Protein AF-0000000085037648 (afdb_homodimer)

pLDDT: mean 90.3, std 17.33, range [28.55, 98.5]

Radius of gyration: 14.66 Å; Cα contacts (8 Å, |Δi|>4): 135; chains: 2; bounding box: 49×35×35 Å

Sequence (130 aa):
MEFDSVREAMEFLISYNESPRKNIKVDGHEPSFEDLQEANREALYSACDLLGMSDLYLHLGEQTAMEFDSVREAMEFLISYNESPRKNIKVDGHEPSFEDLQEANREALYSACDLLGMSDLYLHLGEQTA

Organism: Levilactobacillus brevis (strain ATCC 367 / BCRC 12310 / CIP 105137 / JCM 1170 / LMG 11437 / NCIMB 947 / NCTC 947) (NCBI:txid387344)

Nearest PDB structures (foldseek):
  7qco-assembly1_L  TM=4.472E-01  e=3.123E+00  Chroococcidiopsis sp. TS-821
  7qco-assembly1_L  TM=4.360E-01  e=2.260E+00  Chroococcidiopsis sp. TS-821

Secondary structure (DSSP, 8-state):
---SSHHHHHHHHHHHHHS-GGG--BTTBPPPHHHHHHHHHHHHHHHHHHHT-THHHHGGGTS--/---SSHHHHHHHHHHHHHS-GGG--BTTBPPPHHHHHHHHHHHHHHHHHHHT-THHHHGGGTTT-

Foldseek 3Di:
DADPALVVLVVCLVCLVPDDQCPDDDVRDRDDPVRSVVSNVVSVCNNCVRVVNNVVPVPVPPPPD/DADPALVVLVVCLVCLVPDDQCPDDDVRDRDDPVRSVVSNVVSVCNNCVRVVNNVVPVVVPPPPD

Solvent-accessible surface area (backbone atoms only — not comparable to full-atom values): 7546 Å² total; per-residue (Å²): 113,85,57,97,41,52,64,58,24,49,47,51,52,48,51,62,40,67,47,56,61,89,78,41,69,51,95,84,33,66,60,51,61,67,51,50,25,49,56,50,40,37,37,48,52,37,30,23,52,71,69,72,45,47,67,75,70,56,55,69,61,66,68,76,112,111,83,55,96,42,50,64,56,23,50,47,51,51,50,50,63,40,67,46,55,60,88,77,40,68,52,96,85,34,66,60,50,61,66,51,51,24,50,56,49,40,37,36,48,51,38,28,24,51,72,69,72,45,47,68,73,67,58,56,67,62,65,66,75,112

Structure (mmCIF, N/CA/C/O backbone):
data_AF-0000000085037648-model_v1
#
loop_
_entity.id
_entity.type
_entity.pdbx_description
1 polymer 'Uncharacterized protein'
#
loop_
_atom_site.group_PDB
_atom_site.id
_atom_site.type_symbol
_atom_site.label_atom_id
_atom_site.label_alt_id
_atom_site.label_comp_id
_atom_site.label_asym_id
_atom_site.label_entity_id
_atom_site.label_seq_id
_atom_site.pdbx_PDB_ins_code
_atom_site.Cartn_x
_atom_site.Cartn_y
_atom_site.Cartn_z
_atom_site.occupancy
_atom_site.B_iso_or_equiv
_atom_site.auth_seq_id
_atom_site.auth_comp_id
_atom_site.auth_asym_id
_atom_site.auth_atom_id
_atom_site.pdbx_PDB_model_num
ATOM 1 N N . MET A 1 1 ? 10.648 -5.156 7.164 1 82.81 1 MET A N 1
ATOM 2 C CA . MET A 1 1 ? 9.641 -6.156 7.523 1 82.81 1 MET A CA 1
ATOM 3 C C . MET A 1 1 ? 9.648 -7.316 6.535 1 82.81 1 MET A C 1
ATOM 5 O O . MET A 1 1 ? 9.969 -7.133 5.359 1 82.81 1 MET A O 1
ATOM 9 N N . GLU A 1 2 ? 9.602 -8.523 7.109 1 90.25 2 GLU A N 1
ATOM 10 C CA . GLU A 1 2 ? 9.562 -9.727 6.277 1 90.25 2 GLU A CA 1
ATOM 11 C C . GLU A 1 2 ? 8.328 -10.57 6.594 1 90.25 2 GLU A C 1
ATOM 13 O O . GLU A 1 2 ? 7.965 -10.742 7.758 1 90.25 2 GLU A O 1
ATOM 18 N N . PHE A 1 3 ? 7.629 -10.938 5.43 1 96.75 3 PHE A N 1
ATOM 19 C CA . PHE A 1 3 ? 6.441 -11.773 5.578 1 96.75 3 PHE A CA 1
ATOM 20 C C . PHE A 1 3 ? 6.688 -13.172 5.031 1 96.75 3 PHE A C 1
ATOM 22 O O . PHE A 1 3 ? 7.449 -13.352 4.082 1 96.75 3 PHE A O 1
ATOM 29 N N . ASP A 1 4 ? 6.027 -14.109 5.641 1 96.5 4 ASP A N 1
ATOM 30 C CA . ASP A 1 4 ? 6.246 -15.5 5.266 1 96.5 4 ASP A CA 1
ATOM 31 C C . ASP A 1 4 ? 5.391 -15.883 4.062 1 96.5 4 ASP A C 1
ATOM 33 O O . ASP A 1 4 ? 5.637 -16.906 3.42 1 96.5 4 ASP A O 1
ATOM 37 N N . SER A 1 5 ? 4.32 -15.125 3.826 1 97.88 5 SER A N 1
ATOM 38 C CA . SER A 1 5 ? 3.432 -15.398 2.699 1 97.88 5 SER A CA 1
ATOM 39 C C . SER A 1 5 ? 2.863 -14.102 2.123 1 97.88 5 SER A C 1
ATOM 41 O O . SER A 1 5 ? 2.873 -13.062 2.785 1 97.88 5 SER A O 1
ATOM 43 N N . VAL A 1 6 ? 2.426 -14.25 0.847 1 98.12 6 VAL A N 1
ATOM 44 C CA . VAL A 1 6 ? 1.792 -13.109 0.195 1 98.12 6 VAL A CA 1
ATOM 45 C C . VAL A 1 6 ? 0.556 -12.68 0.985 1 98.12 6 VAL A C 1
ATOM 47 O O . VAL A 1 6 ? 0.318 -11.492 1.184 1 98.12 6 VAL A O 1
ATOM 50 N N . ARG A 1 7 ? -0.186 -13.68 1.483 1 98.06 7 ARG A N 1
ATOM 51 C CA . ARG A 1 7 ? -1.413 -13.391 2.219 1 98.06 7 ARG A CA 1
ATOM 52 C C . ARG A 1 7 ? -1.124 -12.555 3.463 1 98.06 7 ARG A C 1
ATOM 54 O O . ARG A 1 7 ? -1.847 -11.609 3.762 1 98.06 7 ARG A O 1
ATOM 61 N N . GLU A 1 8 ? -0.098 -12.938 4.184 1 98.12 8 GLU A N 1
ATOM 62 C CA . GLU A 1 8 ? 0.271 -12.188 5.383 1 98.12 8 GLU A CA 1
ATOM 63 C C . GLU A 1 8 ? 0.651 -10.75 5.047 1 98.12 8 GLU A C 1
ATOM 65 O O . GLU A 1 8 ? 0.268 -9.82 5.758 1 98.12 8 GLU A O 1
ATOM 70 N N . ALA A 1 9 ? 1.454 -10.539 4.008 1 98.31 9 ALA A N 1
ATOM 71 C CA . ALA A 1 9 ? 1.844 -9.195 3.578 1 98.31 9 ALA A CA 1
ATOM 72 C C . ALA A 1 9 ? 0.621 -8.367 3.197 1 98.31 9 ALA A C 1
ATOM 74 O O . ALA A 1 9 ? 0.493 -7.211 3.611 1 98.31 9 ALA A O 1
ATOM 75 N N . MET A 1 10 ? -0.302 -9.016 2.459 1 98.5 10 MET A N 1
ATOM 76 C CA . MET A 1 10 ? -1.511 -8.328 2.012 1 98.5 10 MET A CA 1
ATOM 77 C C . MET A 1 10 ? -2.412 -7.988 3.195 1 98.5 10 MET A C 1
ATOM 79 O O . MET A 1 10 ? -3.031 -6.922 3.223 1 98.5 10 MET A O 1
ATOM 83 N N . GLU A 1 11 ? -2.463 -8.93 4.156 1 97.69 11 GLU A N 1
ATOM 84 C CA . GLU A 1 11 ? -3.246 -8.664 5.359 1 97.69 11 GLU A CA 1
ATOM 85 C C . GLU A 1 11 ? -2.727 -7.441 6.105 1 97.69 11 GLU A C 1
ATOM 87 O O . GLU A 1 11 ? -3.51 -6.605 6.559 1 97.69 11 GLU A O 1
ATOM 92 N N . PHE A 1 12 ? -1.449 -7.363 6.285 1 97.75 12 PHE A N 1
ATOM 93 C CA . PHE A 1 12 ? -0.834 -6.203 6.918 1 97.75 12 PHE A CA 1
ATOM 94 C C . PHE A 1 12 ? -1.17 -4.93 6.152 1 9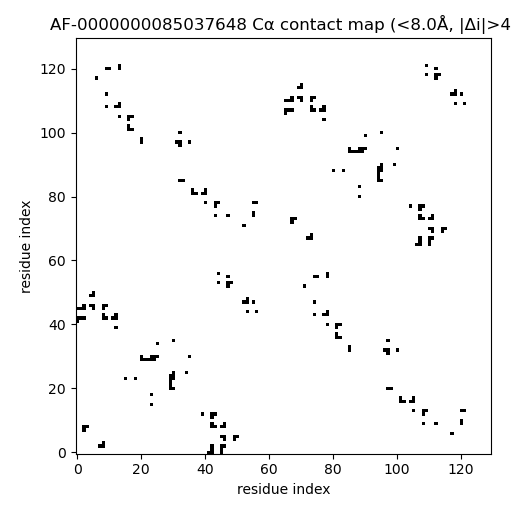7.75 12 PHE A C 1
ATOM 96 O O . PHE A 1 12 ? -1.6 -3.938 6.75 1 97.75 12 PHE A O 1
ATOM 103 N N . LEU A 1 13 ? -0.976 -4.98 4.824 1 98.44 13 LEU A N 1
ATOM 104 C CA . LEU A 1 13 ? -1.192 -3.812 3.975 1 98.44 13 LEU A CA 1
ATOM 105 C C . LEU A 1 13 ? -2.639 -3.336 4.062 1 98.44 13 LEU A C 1
ATOM 107 O O . LEU A 1 13 ? -2.896 -2.141 4.215 1 98.44 13 LEU A O 1
ATOM 111 N N . ILE A 1 14 ? -3.574 -4.25 3.996 1 98.19 14 ILE A N 1
ATOM 112 C CA . ILE A 1 14 ? -4.992 -3.914 4.062 1 98.19 14 ILE A CA 1
ATOM 113 C C . ILE A 1 14 ? -5.309 -3.289 5.422 1 98.19 14 ILE A C 1
ATOM 115 O O . ILE A 1 14 ? -5.891 -2.205 5.492 1 98.19 14 ILE A O 1
ATOM 119 N N . SER A 1 15 ? -4.902 -3.92 6.469 1 97.06 15 SER A N 1
ATOM 120 C CA . SER A 1 15 ? -5.18 -3.432 7.816 1 97.06 15 SER A CA 1
ATOM 121 C C . SER A 1 15 ? -4.582 -2.045 8.031 1 97.06 15 SER A C 1
ATOM 123 O O . SER A 1 15 ? -5.246 -1.158 8.578 1 97.06 15 SER A O 1
ATOM 125 N N . TYR A 1 16 ? -3.346 -1.894 7.582 1 97.38 16 TYR A N 1
ATOM 126 C CA . TYR A 1 16 ? -2.604 -0.657 7.797 1 97.38 16 TYR A CA 1
ATOM 127 C C . TYR A 1 16 ? -3.252 0.505 7.055 1 97.38 16 TYR A C 1
ATOM 129 O O . TYR A 1 16 ? -3.285 1.631 7.555 1 97.38 16 TYR A O 1
ATOM 137 N N . ASN A 1 17 ? -3.791 0.254 5.914 1 97.94 17 ASN A N 1
ATOM 138 C CA . ASN A 1 17 ? -4.352 1.314 5.082 1 97.94 17 ASN A CA 1
ATOM 139 C C . ASN A 1 17 ? -5.848 1.493 5.34 1 97.94 17 ASN A C 1
ATOM 141 O O . ASN A 1 17 ? -6.461 2.432 4.828 1 97.94 17 ASN A O 1
ATOM 145 N N . GLU A 1 18 ? -6.449 0.638 6.117 1 96.94 18 GLU A N 1
ATOM 146 C CA . GLU A 1 18 ? -7.844 0.795 6.512 1 96.94 18 GLU A CA 1
ATOM 147 C C . GLU A 1 18 ? -7.961 1.43 7.895 1 96.94 18 GLU A C 1
ATOM 149 O O . GLU A 1 18 ? -9.031 1.909 8.273 1 96.94 18 GLU A O 1
ATOM 154 N N . SER A 1 19 ? -6.867 1.361 8.602 1 97 19 SER A N 1
ATOM 155 C CA . SER A 1 19 ? -6.887 1.864 9.969 1 97 19 SER A CA 1
ATOM 156 C C . SER A 1 19 ? -6.883 3.389 10 1 97 19 SER A C 1
ATOM 158 O O . SER A 1 19 ? -6.098 4.027 9.297 1 97 19 SER A O 1
ATOM 160 N N . PRO A 1 20 ? -7.77 3.953 10.828 1 97.25 20 PRO A N 1
ATOM 161 C CA . PRO A 1 20 ? -7.645 5.402 11.016 1 97.25 20 PRO A CA 1
ATOM 162 C C . PRO A 1 20 ? -6.262 5.816 11.508 1 97.25 20 PRO A C 1
ATOM 164 O O . PRO A 1 20 ? -5.66 5.125 12.328 1 97.25 20 PRO A O 1
ATOM 167 N N . ARG A 1 21 ? -5.809 6.945 10.984 1 97.44 21 ARG A N 1
ATOM 168 C CA . ARG A 1 21 ? -4.48 7.449 11.312 1 97.44 21 ARG A CA 1
ATOM 169 C C . ARG A 1 21 ? -4.273 7.496 12.828 1 97.44 21 ARG A C 1
ATOM 171 O O . ARG A 1 21 ? -3.203 7.141 13.32 1 97.44 21 ARG A O 1
ATOM 178 N N . LYS A 1 22 ? -5.254 7.961 13.539 1 95.94 22 LYS A N 1
ATOM 179 C CA . LYS A 1 22 ? -5.172 8.141 14.984 1 95.94 22 LYS A CA 1
ATOM 180 C C . LYS A 1 22 ? -4.945 6.812 15.695 1 95.94 22 LYS A C 1
ATOM 182 O O . LYS A 1 22 ? -4.496 6.781 16.844 1 95.94 22 LYS A O 1
ATOM 187 N N . ASN A 1 23 ? -5.309 5.691 15.047 1 96.31 23 ASN A N 1
ATOM 188 C CA . ASN A 1 23 ? -5.172 4.363 15.641 1 96.31 23 ASN A CA 1
ATOM 189 C C . ASN A 1 23 ? -3.826 3.732 15.297 1 96.31 23 ASN A C 1
ATOM 191 O O . ASN A 1 23 ? -3.469 2.684 15.836 1 96.31 23 ASN A O 1
ATOM 195 N N . ILE A 1 24 ? -3.143 4.312 14.398 1 96.06 24 ILE A N 1
ATOM 196 C CA . ILE A 1 24 ? -1.816 3.842 14.016 1 96.06 24 ILE A CA 1
ATOM 197 C C . ILE A 1 24 ? -0.751 4.574 14.828 1 96.06 24 ILE A C 1
ATOM 199 O O . ILE A 1 24 ? -0.804 5.797 14.969 1 96.06 24 ILE A O 1
ATOM 203 N N . LYS A 1 25 ? 0.12 3.828 15.422 1 92.94 25 LYS A N 1
ATOM 204 C CA . LYS A 1 25 ? 1.185 4.457 16.203 1 92.94 25 LYS A CA 1
ATOM 205 C C . LYS A 1 25 ? 2.561 4.023 15.695 1 92.94 25 LYS A C 1
ATOM 207 O O . LYS A 1 25 ? 2.82 2.832 15.531 1 92.94 25 LYS A O 1
ATOM 212 N N . VAL A 1 26 ? 3.295 4.984 15.383 1 90.56 26 VAL A N 1
ATOM 213 C CA . VAL A 1 26 ? 4.711 4.812 15.07 1 90.56 26 VAL A CA 1
ATOM 214 C C . VAL A 1 26 ? 5.562 5.504 16.125 1 90.56 26 VAL A C 1
ATOM 216 O O . VAL A 1 26 ? 5.574 6.734 16.219 1 90.56 26 VAL A O 1
ATOM 219 N N . ASP A 1 27 ? 6.277 4.734 16.938 1 90.38 27 ASP A N 1
ATOM 220 C CA . ASP A 1 27 ? 7.066 5.25 18.047 1 90.38 27 ASP A CA 1
ATOM 221 C C . ASP A 1 27 ? 6.211 6.109 18.984 1 90.38 27 ASP A C 1
ATOM 223 O O . ASP A 1 27 ? 6.613 7.211 19.359 1 90.38 27 ASP A O 1
ATOM 227 N N . GLY A 1 28 ? 5.008 5.754 19.094 1 91.75 28 GLY A N 1
ATOM 228 C CA . GLY A 1 28 ? 4.113 6.418 20.031 1 91.75 28 GLY A CA 1
ATOM 229 C C . GLY A 1 28 ? 3.377 7.594 19.422 1 91.75 28 GLY A C 1
ATOM 230 O O . GLY A 1 28 ? 2.555 8.227 20.078 1 91.75 28 GLY A O 1
ATOM 231 N N . HIS A 1 29 ? 3.674 7.98 18.266 1 95.31 29 HIS A N 1
ATOM 232 C CA . HIS A 1 29 ? 3.051 9.117 17.594 1 95.31 29 HIS A CA 1
ATOM 233 C C . HIS A 1 29 ? 2.277 8.68 16.359 1 95.31 29 HIS A C 1
ATOM 235 O O . HIS A 1 29 ? 2.512 7.59 15.836 1 95.31 29 HIS A O 1
ATOM 241 N N . GLU A 1 30 ? 1.396 9.562 15.969 1 96.62 30 GLU A N 1
ATOM 242 C CA . GLU A 1 30 ? 0.709 9.328 14.703 1 96.62 30 GLU A CA 1
ATOM 243 C C . GLU A 1 30 ? 1.686 9.359 13.531 1 96.62 30 GLU A C 1
ATOM 245 O O . GLU A 1 30 ? 2.578 10.211 13.484 1 96.62 30 GLU A O 1
ATOM 250 N N . PRO A 1 31 ? 1.513 8.484 12.656 1 97.81 31 PRO A N 1
ATOM 251 C CA . PRO A 1 31 ? 2.449 8.43 11.531 1 97.81 31 PRO A CA 1
ATOM 252 C C . PRO A 1 31 ? 2.297 9.617 10.578 1 97.81 31 PRO A C 1
ATOM 254 O O . PRO A 1 31 ? 1.192 10.133 10.406 1 97.81 31 PRO A O 1
ATOM 257 N N . SER A 1 32 ? 3.426 10.031 10.062 1 96.94 32 SER A N 1
ATOM 258 C CA . SER A 1 32 ? 3.43 11.023 8.992 1 96.94 32 SER A CA 1
ATOM 259 C C . SER A 1 32 ? 3.098 10.383 7.648 1 96.94 32 SER A C 1
ATOM 261 O O . SER A 1 32 ? 2.951 9.164 7.555 1 96.94 32 SER A O 1
ATOM 263 N N . PHE A 1 33 ? 2.922 11.188 6.641 1 97.75 33 PHE A N 1
ATOM 264 C CA . PHE A 1 33 ? 2.738 10.727 5.27 1 97.75 33 PHE A CA 1
ATOM 265 C C . PHE A 1 33 ? 3.877 9.805 4.852 1 97.75 33 PHE A C 1
ATOM 267 O O . PHE A 1 33 ? 3.639 8.719 4.316 1 97.75 33 PHE A O 1
ATOM 274 N N . GLU A 1 34 ? 5.082 10.195 5.164 1 97.12 34 GLU A N 1
ATOM 275 C CA . GLU A 1 34 ? 6.27 9.438 4.785 1 97.12 34 GLU A CA 1
ATOM 276 C C . GLU A 1 34 ? 6.352 8.125 5.559 1 97.12 34 GLU A C 1
ATOM 278 O O . GLU A 1 34 ? 6.828 7.117 5.031 1 97.12 34 GLU A O 1
ATOM 283 N N . ASP A 1 35 ? 5.941 8.172 6.816 1 97.31 35 ASP A N 1
ATOM 284 C CA . ASP A 1 35 ? 5.887 6.934 7.594 1 97.31 35 ASP A CA 1
ATOM 285 C C . ASP A 1 35 ? 4.957 5.914 6.938 1 97.31 35 ASP A C 1
ATOM 287 O O . ASP A 1 35 ? 5.27 4.723 6.895 1 97.31 35 ASP A O 1
ATOM 291 N N . LEU A 1 36 ? 3.811 6.434 6.535 1 98.12 36 LEU A N 1
ATOM 292 C CA . LEU A 1 36 ? 2.854 5.562 5.863 1 98.12 36 LEU A CA 1
ATOM 293 C C . LEU A 1 36 ? 3.455 4.973 4.59 1 98.12 36 LEU A C 1
ATOM 295 O O . LEU A 1 36 ? 3.338 3.77 4.344 1 98.12 36 LEU A O 1
ATOM 299 N N . GLN A 1 37 ? 4.09 5.758 3.811 1 98.31 37 GLN A N 1
ATOM 300 C CA . GLN A 1 37 ? 4.727 5.281 2.586 1 98.31 37 GLN A CA 1
ATOM 301 C C . GLN A 1 37 ? 5.77 4.211 2.891 1 98.31 37 GLN A C 1
ATOM 303 O O . GLN A 1 37 ? 5.848 3.197 2.193 1 98.31 37 GLN A O 1
ATOM 308 N N . GLU A 1 38 ? 6.543 4.453 3.871 1 97.25 38 GLU A N 1
ATOM 309 C CA . GLU A 1 38 ? 7.613 3.523 4.215 1 97.25 38 GLU A CA 1
ATOM 310 C C . GLU A 1 38 ? 7.055 2.168 4.641 1 97.25 38 GLU A C 1
ATOM 312 O O . GLU A 1 38 ? 7.531 1.125 4.191 1 97.25 38 GLU A O 1
ATOM 317 N N . ALA A 1 39 ? 6.039 2.229 5.496 1 97.25 39 ALA A N 1
ATOM 318 C CA . ALA A 1 39 ? 5.422 0.983 5.941 1 97.25 39 ALA A CA 1
ATOM 319 C C . ALA A 1 39 ? 4.84 0.207 4.766 1 97.25 39 ALA A C 1
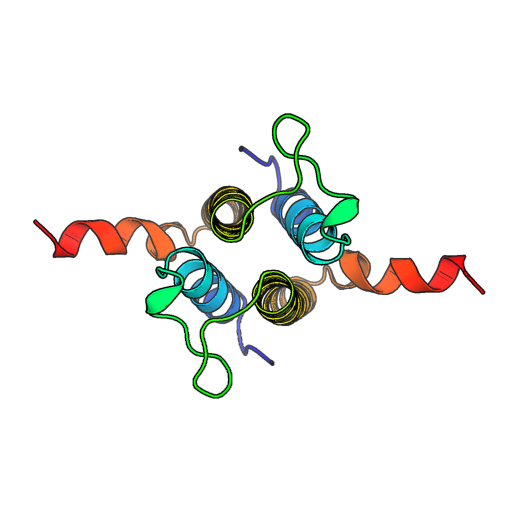ATOM 321 O O . ALA A 1 39 ? 5.02 -1.01 4.664 1 97.25 39 ALA A O 1
ATOM 322 N N . ASN A 1 40 ? 4.109 0.922 3.93 1 98.44 40 ASN A N 1
ATOM 323 C CA . ASN A 1 40 ? 3.561 0.287 2.736 1 98.44 40 ASN A CA 1
ATOM 324 C C . ASN A 1 40 ? 4.66 -0.299 1.855 1 98.44 40 ASN A C 1
ATOM 326 O O . ASN A 1 40 ? 4.57 -1.452 1.43 1 98.44 40 ASN A O 1
ATOM 330 N N . ARG A 1 41 ? 5.75 0.436 1.597 1 97.88 41 ARG A N 1
ATOM 331 C CA . ARG A 1 41 ? 6.828 -0.01 0.718 1 97.88 41 ARG A CA 1
ATOM 332 C C . ARG A 1 41 ? 7.465 -1.292 1.243 1 97.88 41 ARG A C 1
ATOM 334 O O . ARG A 1 41 ? 7.711 -2.227 0.479 1 97.88 41 ARG A O 1
ATOM 341 N N . GLU A 1 42 ? 7.75 -1.307 2.48 1 97.44 42 GLU A N 1
ATOM 342 C CA . GLU A 1 42 ? 8.406 -2.469 3.074 1 97.44 42 GLU A CA 1
ATOM 343 C C . GLU A 1 42 ? 7.566 -3.73 2.885 1 97.44 42 GLU A C 1
ATOM 345 O O . GLU A 1 42 ? 8.086 -4.773 2.482 1 97.44 42 GLU A O 1
ATOM 350 N N . ALA A 1 43 ? 6.273 -3.625 3.174 1 98.38 43 ALA A N 1
ATOM 351 C CA . ALA A 1 43 ? 5.383 -4.773 3.018 1 98.38 43 ALA A CA 1
ATOM 352 C C . ALA A 1 43 ? 5.195 -5.129 1.546 1 98.38 43 ALA A C 1
ATOM 354 O O . ALA A 1 43 ? 5.141 -6.305 1.188 1 98.38 43 ALA A O 1
ATOM 355 N N . LEU A 1 44 ? 5.145 -4.113 0.693 1 98.44 44 LEU A N 1
ATOM 356 C CA . LEU A 1 44 ? 5 -4.332 -0.742 1 98.44 44 LEU A CA 1
ATOM 357 C C . LEU A 1 44 ? 6.23 -5.031 -1.312 1 98.44 44 LEU A C 1
ATOM 359 O O . LEU A 1 44 ? 6.105 -5.934 -2.145 1 98.44 44 LEU A O 1
ATOM 363 N N . TYR A 1 45 ? 7.406 -4.617 -0.897 1 97.31 45 TYR A N 1
ATOM 364 C CA . TYR A 1 45 ? 8.633 -5.266 -1.343 1 97.31 45 TYR A CA 1
ATOM 365 C C . TYR A 1 45 ? 8.641 -6.742 -0.957 1 97.31 45 TYR A C 1
ATOM 367 O O . TYR A 1 45 ? 9 -7.602 -1.766 1 97.31 45 TYR A O 1
ATOM 375 N N . SER A 1 46 ? 8.25 -6.996 0.259 1 97.69 46 SER A N 1
ATOM 376 C CA . SER A 1 46 ? 8.18 -8.383 0.718 1 97.69 46 SER A CA 1
ATOM 377 C C . SER A 1 46 ? 7.195 -9.195 -0.119 1 97.69 46 SER A C 1
ATOM 379 O O . SER A 1 46 ? 7.504 -10.312 -0.539 1 97.69 46 SER A O 1
ATOM 381 N N . ALA A 1 47 ? 6 -8.641 -0.387 1 98.19 47 ALA A N 1
ATOM 382 C CA . ALA A 1 47 ? 5.004 -9.32 -1.216 1 98.19 47 ALA A CA 1
ATOM 383 C C . ALA A 1 47 ? 5.539 -9.57 -2.623 1 98.19 47 ALA A C 1
ATOM 385 O O . ALA A 1 47 ? 5.344 -10.648 -3.184 1 98.19 47 ALA A O 1
ATOM 386 N N . CYS A 1 48 ? 6.219 -8.594 -3.143 1 97.44 48 CYS A N 1
ATOM 387 C CA . CYS A 1 48 ? 6.777 -8.727 -4.484 1 97.44 48 CYS A CA 1
ATOM 388 C C . CYS A 1 48 ? 7.809 -9.844 -4.539 1 97.44 48 CYS A C 1
ATOM 390 O O . CYS A 1 48 ? 7.855 -10.602 -5.508 1 97.44 48 CYS A O 1
ATOM 392 N N . ASP A 1 49 ? 8.688 -9.922 -3.578 1 96.94 49 ASP A N 1
ATOM 393 C CA . ASP A 1 49 ? 9.672 -11 -3.521 1 96.94 49 ASP A CA 1
ATOM 394 C C . ASP A 1 49 ? 8.992 -12.367 -3.52 1 96.94 49 ASP A C 1
ATOM 396 O O . ASP A 1 49 ? 9.43 -13.281 -4.223 1 96.94 49 ASP A O 1
ATOM 400 N N . LEU A 1 50 ? 7.934 -12.5 -2.77 1 97.69 50 LEU A N 1
ATOM 401 C CA . LEU A 1 50 ? 7.207 -13.758 -2.645 1 97.69 50 LEU A CA 1
ATOM 402 C C . LEU A 1 50 ? 6.477 -14.094 -3.939 1 97.69 50 LEU A C 1
ATOM 404 O O . LEU A 1 50 ? 6.324 -15.266 -4.285 1 97.69 50 LEU A O 1
ATOM 408 N N . LEU A 1 51 ? 6.098 -13.039 -4.68 1 97.5 51 LEU A N 1
ATOM 409 C CA . LEU A 1 51 ? 5.352 -13.211 -5.922 1 97.5 51 LEU A CA 1
ATOM 410 C C . LEU A 1 51 ? 6.297 -13.352 -7.109 1 97.5 51 LEU A C 1
ATOM 412 O O . LEU A 1 51 ? 5.855 -13.609 -8.234 1 97.5 51 LEU A O 1
ATOM 416 N N . GLY A 1 52 ? 7.629 -13.258 -6.918 1 95.88 52 GLY A N 1
ATOM 417 C CA . GLY A 1 52 ? 8.594 -13.297 -8.008 1 95.88 52 GLY A CA 1
ATOM 418 C C . GLY A 1 52 ? 8.602 -12.031 -8.844 1 95.88 52 GLY A C 1
ATOM 419 O O . GLY A 1 52 ? 8.82 -12.078 -10.055 1 95.88 52 GLY A O 1
ATOM 420 N N . MET A 1 53 ? 8.219 -10.883 -8.297 1 96.12 53 MET A N 1
ATOM 421 C CA . MET A 1 53 ? 8.109 -9.609 -9 1 96.12 53 MET A CA 1
ATOM 422 C C . MET A 1 53 ? 9.07 -8.578 -8.422 1 96.12 53 MET A C 1
ATOM 424 O O . MET A 1 53 ? 8.742 -7.395 -8.336 1 96.12 53 MET A O 1
ATOM 428 N N . SER A 1 54 ? 10.219 -8.945 -7.895 1 94.88 54 SER A N 1
ATOM 429 C CA . SER A 1 54 ? 11.172 -8.047 -7.25 1 94.88 54 SER A CA 1
ATOM 430 C C . SER A 1 54 ? 11.719 -7.023 -8.234 1 94.88 54 SER A C 1
ATOM 432 O O . SER A 1 54 ? 12.258 -5.992 -7.832 1 94.88 54 SER A O 1
ATOM 434 N N . ASP A 1 55 ? 11.641 -7.316 -9.508 1 94.88 55 ASP A N 1
ATOM 435 C CA . ASP A 1 55 ? 12.102 -6.395 -10.547 1 94.88 55 ASP A CA 1
ATOM 436 C C . ASP A 1 55 ? 11.32 -5.086 -10.5 1 94.88 55 ASP A C 1
ATOM 438 O O . ASP A 1 55 ? 11.773 -4.066 -11.031 1 94.88 55 ASP A O 1
ATOM 442 N N . LEU A 1 56 ? 10.188 -5.016 -9.93 1 95.31 56 LEU A N 1
ATOM 443 C CA . LEU A 1 56 ? 9.328 -3.834 -9.852 1 95.31 56 LEU A CA 1
ATOM 444 C C . LEU A 1 56 ? 9.969 -2.758 -8.977 1 95.31 56 LEU A C 1
ATOM 446 O O . LEU A 1 56 ? 9.664 -1.571 -9.125 1 95.31 56 LEU A O 1
ATOM 450 N N . TYR A 1 57 ? 10.734 -3.074 -8.047 1 92.81 57 TYR A N 1
ATOM 451 C CA . TYR A 1 57 ? 11.312 -2.053 -7.184 1 92.81 57 TYR A CA 1
ATOM 452 C C . TYR A 1 57 ? 12.836 -2.076 -7.262 1 92.81 57 TYR A C 1
ATOM 454 O O . TYR A 1 57 ? 13.508 -1.173 -6.754 1 92.81 57 TYR A O 1
ATOM 462 N N . LEU A 1 58 ? 13.602 -3.137 -7.656 1 79.75 58 LEU A N 1
ATOM 463 C CA . LEU A 1 58 ? 15.047 -3.182 -7.84 1 79.75 58 LEU A CA 1
ATOM 464 C C . LEU A 1 58 ? 15.477 -2.289 -9 1 79.75 58 LEU A C 1
ATOM 466 O O . LEU A 1 58 ? 16.578 -1.745 -8.992 1 79.75 58 LEU A O 1
ATOM 470 N N . HIS A 1 59 ? 14.781 -2.301 -10.234 1 59.06 59 HIS A N 1
ATOM 471 C CA . HIS A 1 59 ? 15.352 -1.601 -11.383 1 59.06 59 HIS A CA 1
ATOM 472 C C . HIS A 1 59 ? 15.492 -0.108 -11.102 1 59.06 59 HIS A C 1
ATOM 474 O O . HIS A 1 59 ? 16.031 0.635 -11.93 1 59.06 59 HIS A O 1
ATOM 480 N N . LEU A 1 60 ? 14.852 0.402 -10.336 1 49.44 60 LEU A N 1
ATOM 481 C CA . LEU A 1 60 ? 15.023 1.851 -10.32 1 49.44 60 LEU A CA 1
ATOM 482 C C . LEU A 1 60 ? 16.469 2.225 -10.039 1 49.44 60 LEU A C 1
ATOM 484 O O . LEU A 1 60 ? 16.922 3.314 -10.398 1 49.44 60 LEU A O 1
ATOM 488 N N . GLY A 1 61 ? 17.234 1.514 -9.289 1 42.44 61 GLY A N 1
ATOM 489 C CA . GLY A 1 61 ? 18.594 1.96 -9.078 1 42.44 61 GLY A CA 1
ATOM 490 C C . GLY A 1 61 ? 19.469 1.825 -10.312 1 42.44 61 GLY A C 1
ATOM 491 O O . GLY A 1 61 ? 20.625 2.279 -10.32 1 42.44 61 GLY A O 1
ATOM 492 N N . GLU A 1 62 ? 19.359 0.835 -11.148 1 43.69 62 GLU A N 1
ATOM 493 C CA . GLU A 1 62 ? 20.438 0.771 -12.133 1 43.69 62 GLU A CA 1
ATOM 494 C C . GLU A 1 62 ? 20.422 2.002 -13.039 1 43.69 62 GLU A C 1
ATOM 496 O O . GLU A 1 62 ? 21.328 2.182 -13.859 1 43.69 62 GLU A O 1
ATOM 501 N N . GLN A 1 63 ? 19.406 2.721 -13.312 1 36.56 63 GLN A N 1
ATOM 502 C CA . GLN A 1 63 ? 19.781 3.715 -14.32 1 36.56 63 GLN A CA 1
ATOM 503 C C . GLN A 1 63 ? 20.75 4.738 -13.75 1 36.56 63 GLN A C 1
ATOM 505 O O . GLN A 1 63 ? 21.312 5.543 -14.5 1 36.56 63 GLN A O 1
ATOM 510 N N . THR A 1 64 ? 20.719 5.23 -12.531 1 33.88 64 THR A N 1
ATOM 511 C CA . THR A 1 64 ? 21.531 6.418 -12.281 1 33.88 64 THR A CA 1
ATOM 512 C C . THR A 1 64 ? 23.016 6.062 -12.203 1 33.88 64 THR A C 1
ATOM 514 O O . THR A 1 64 ? 23.859 6.945 -12.078 1 33.88 64 THR A O 1
ATOM 517 N N . ALA A 1 65 ? 23.578 4.922 -12.375 1 28.55 65 ALA A N 1
ATOM 518 C CA . ALA A 1 65 ? 25.016 5.117 -12.227 1 28.55 65 ALA A CA 1
ATOM 519 C C . ALA A 1 65 ? 25.625 5.762 -13.477 1 28.55 65 ALA A C 1
ATOM 521 O O . ALA A 1 65 ? 25.188 5.473 -14.594 1 28.55 65 ALA A O 1
ATOM 522 N N . MET B 1 1 ? -10.375 1.985 -8.516 1 82.38 1 MET B N 1
ATOM 523 C CA . MET B 1 1 ? -9.375 1.611 -9.508 1 82.38 1 MET B CA 1
ATOM 524 C C . MET B 1 1 ? -9.375 0.105 -9.742 1 82.38 1 MET B C 1
ATOM 526 O O . MET B 1 1 ? -9.688 -0.668 -8.836 1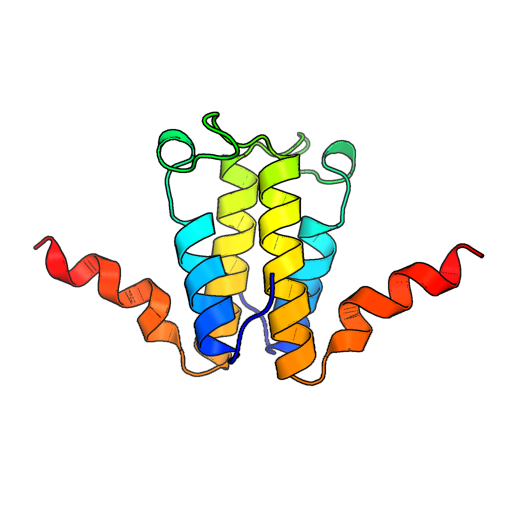 82.38 1 MET B O 1
ATOM 530 N N . GLU B 1 2 ? -9.328 -0.245 -11.039 1 90 2 GLU B N 1
ATOM 531 C CA . GLU B 1 2 ? -9.289 -1.657 -11.406 1 90 2 GLU B CA 1
ATOM 532 C C . GLU B 1 2 ? -8.055 -1.974 -12.242 1 90 2 GLU B C 1
ATOM 534 O O . GLU B 1 2 ? -7.684 -1.201 -13.125 1 90 2 GLU B O 1
ATOM 539 N N . PHE B 1 3 ? -7.355 -3.094 -11.758 1 96.69 3 PHE B N 1
ATOM 540 C CA . PHE B 1 3 ? -6.164 -3.529 -12.484 1 96.69 3 PHE B CA 1
ATOM 541 C C . PHE B 1 3 ? -6.414 -4.859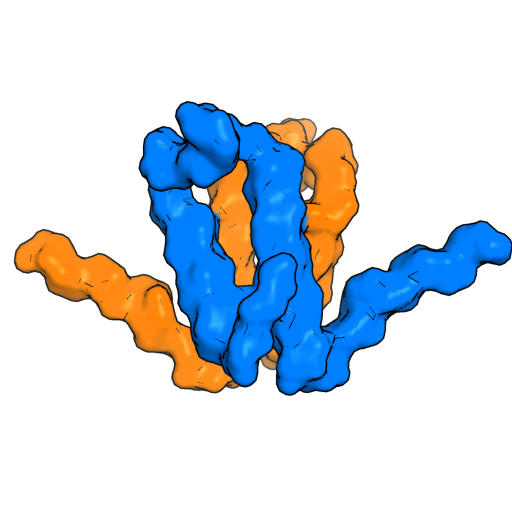 -13.18 1 96.69 3 PHE B C 1
ATOM 543 O O . PHE B 1 3 ? -7.18 -5.691 -12.695 1 96.69 3 PHE B O 1
ATOM 550 N N . ASP B 1 4 ? -5.742 -5.016 -14.273 1 96.5 4 ASP B N 1
ATOM 551 C CA . ASP B 1 4 ? -5.961 -6.211 -15.086 1 96.5 4 ASP B CA 1
ATOM 552 C C . ASP B 1 4 ? -5.102 -7.375 -14.586 1 96.5 4 ASP B C 1
ATOM 554 O O . ASP B 1 4 ? -5.348 -8.531 -14.938 1 96.5 4 ASP B O 1
ATOM 558 N N . SER B 1 5 ? -4.043 -7.062 -13.859 1 97.81 5 SER B N 1
ATOM 559 C CA . SER B 1 5 ? -3.156 -8.086 -13.32 1 97.81 5 SER B CA 1
ATOM 560 C C . SER B 1 5 ? -2.588 -7.68 -11.969 1 97.81 5 SER B C 1
ATOM 562 O O . SER B 1 5 ? -2.598 -6.496 -11.617 1 97.81 5 SER B O 1
ATOM 564 N N . VAL B 1 6 ? -2.16 -8.742 -11.242 1 98.12 6 VAL B N 1
ATOM 565 C CA . VAL B 1 6 ? -1.524 -8.484 -9.953 1 98.12 6 VAL B CA 1
ATOM 566 C C . VAL B 1 6 ? -0.29 -7.609 -10.148 1 98.12 6 VAL B C 1
ATOM 568 O O . VAL B 1 6 ? -0.054 -6.676 -9.383 1 98.12 6 V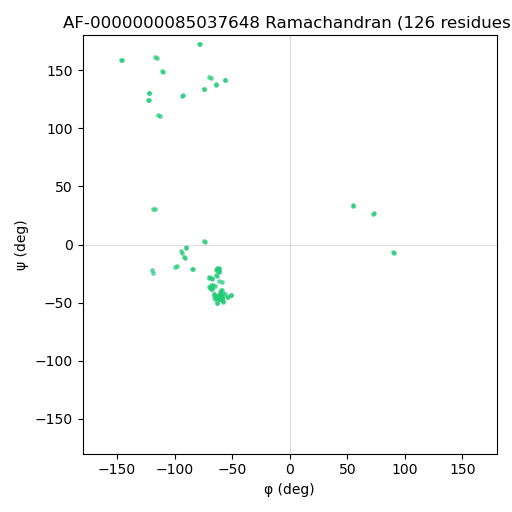AL B O 1
ATOM 571 N N . ARG B 1 7 ? 0.454 -7.879 -11.219 1 98.06 7 ARG B N 1
ATOM 572 C CA . ARG B 1 7 ? 1.682 -7.137 -11.484 1 98.06 7 ARG B CA 1
ATOM 573 C C . ARG B 1 7 ? 1.392 -5.652 -11.68 1 98.06 7 ARG B C 1
ATOM 575 O O . ARG B 1 7 ? 2.113 -4.797 -11.156 1 98.06 7 ARG B O 1
ATOM 582 N N . GLU B 1 8 ? 0.368 -5.352 -12.438 1 98.12 8 GLU B N 1
ATOM 583 C CA . GLU B 1 8 ? -0.005 -3.961 -12.664 1 98.12 8 GLU B CA 1
ATOM 584 C C . GLU B 1 8 ? -0.387 -3.271 -11.359 1 98.12 8 GLU B C 1
ATOM 586 O O . GLU B 1 8 ? -0.006 -2.123 -11.125 1 98.12 8 GLU B O 1
ATOM 591 N N . ALA B 1 9 ? -1.192 -3.924 -10.516 1 98.31 9 ALA B N 1
ATOM 592 C CA . ALA B 1 9 ? -1.584 -3.367 -9.227 1 98.31 9 ALA B CA 1
ATOM 593 C C . ALA B 1 9 ? -0.362 -3.109 -8.344 1 98.31 9 ALA B C 1
ATOM 595 O O . ALA B 1 9 ? -0.236 -2.041 -7.746 1 98.31 9 ALA B O 1
ATOM 596 N N . MET B 1 10 ? 0.566 -4.098 -8.344 1 98.44 10 MET B N 1
ATOM 597 C CA . MET B 1 10 ? 1.773 -3.98 -7.531 1 98.44 10 MET B CA 1
ATOM 598 C C . MET B 1 10 ? 2.672 -2.863 -8.047 1 98.44 10 MET B C 1
ATOM 600 O O . MET B 1 10 ? 3.289 -2.143 -7.266 1 98.44 10 MET B O 1
ATOM 604 N N . GLU B 1 11 ? 2.721 -2.742 -9.391 1 97.75 11 GLU B N 1
ATOM 605 C CA . GLU B 1 11 ? 3.504 -1.663 -9.984 1 97.75 11 GLU B CA 1
ATOM 606 C C . GLU B 1 11 ? 2.979 -0.298 -9.555 1 97.75 11 GLU B C 1
ATOM 608 O O . GLU B 1 11 ? 3.76 0.595 -9.219 1 97.75 11 GLU B O 1
ATOM 613 N N . PHE B 1 12 ? 1.703 -0.115 -9.617 1 97.69 12 PHE B N 1
ATOM 614 C CA . PHE B 1 12 ? 1.083 1.122 -9.164 1 97.69 12 PHE B CA 1
ATOM 615 C C . PHE B 1 12 ? 1.414 1.384 -7.699 1 97.69 12 PHE B C 1
ATOM 617 O O . PHE B 1 12 ? 1.839 2.484 -7.34 1 97.69 12 PHE B O 1
ATOM 624 N N . LEU B 1 13 ? 1.227 0.342 -6.855 1 98.44 13 LEU B N 1
ATOM 625 C CA . LEU B 1 13 ? 1.439 0.469 -5.418 1 98.44 13 LEU B CA 1
ATOM 626 C C . LEU B 1 13 ? 2.887 0.847 -5.113 1 98.44 13 LEU B C 1
ATOM 628 O O . LEU B 1 13 ? 3.141 1.745 -4.309 1 98.44 13 LEU B O 1
ATOM 632 N N . ILE B 1 14 ? 3.822 0.196 -5.762 1 98.19 14 ILE B N 1
ATOM 633 C CA . ILE B 1 14 ? 5.238 0.472 -5.551 1 98.19 14 ILE B CA 1
ATOM 634 C C . ILE B 1 14 ? 5.555 1.905 -5.969 1 98.19 14 ILE B C 1
ATOM 636 O O . ILE B 1 14 ? 6.137 2.672 -5.195 1 98.19 14 ILE B O 1
ATOM 640 N N . SER B 1 15 ? 5.148 2.281 -7.129 1 97.06 15 SER B N 1
ATOM 641 C CA . SER B 1 15 ? 5.422 3.619 -7.645 1 97.06 15 SER B CA 1
ATOM 642 C C . SER B 1 15 ? 4.828 4.691 -6.738 1 97.06 15 SER B C 1
ATOM 644 O O . SER B 1 15 ? 5.488 5.684 -6.426 1 97.06 15 SER B O 1
ATOM 646 N N . TYR B 1 16 ? 3.592 4.445 -6.316 1 97.25 16 TYR B N 1
ATOM 647 C CA . TYR B 1 16 ? 2.85 5.422 -5.527 1 97.25 16 TYR B CA 1
ATOM 648 C C . TYR B 1 16 ? 3.496 5.617 -4.16 1 97.25 16 TYR B C 1
ATOM 650 O O . TYR B 1 16 ? 3.51 6.73 -3.627 1 97.25 16 TYR B O 1
ATOM 658 N N . ASN B 1 17 ? 4.043 4.594 -3.613 1 98 17 ASN B N 1
ATOM 659 C CA . ASN B 1 17 ? 4.609 4.664 -2.27 1 98 17 ASN B CA 1
ATOM 660 C C . ASN B 1 17 ? 6.102 4.969 -2.305 1 98 17 ASN B C 1
ATOM 662 O O . ASN B 1 17 ? 6.719 5.188 -1.261 1 98 17 ASN B O 1
ATOM 666 N N . GLU B 1 18 ? 6.699 5.02 -3.455 1 97 18 GLU B N 1
ATOM 667 C CA . GLU B 1 18 ? 8.094 5.422 -3.598 1 97 18 GLU B CA 1
ATOM 668 C C . GLU B 1 18 ? 8.211 6.879 -4.027 1 97 18 GLU B C 1
ATOM 670 O O . GLU B 1 18 ? 9.273 7.484 -3.916 1 97 18 GLU B O 1
ATOM 675 N N . SER B 1 19 ? 7.121 7.348 -4.551 1 97.12 19 SER B N 1
ATOM 676 C CA . SER B 1 19 ? 7.145 8.711 -5.074 1 97.12 19 SER B CA 1
ATOM 677 C C . SER B 1 19 ? 7.137 9.742 -3.949 1 97.12 19 SER B C 1
ATOM 679 O O . SER B 1 19 ? 6.352 9.633 -3.006 1 97.12 19 SER B O 1
ATOM 681 N N . PRO B 1 20 ? 8.023 10.734 -4.074 1 97.25 20 PRO B N 1
ATOM 682 C CA . PRO B 1 20 ? 7.898 11.828 -3.111 1 97.25 20 PRO B CA 1
ATOM 683 C C . PRO B 1 20 ? 6.512 12.469 -3.121 1 97.25 20 PRO B C 1
ATOM 685 O O . PRO B 1 20 ? 5.914 12.633 -4.188 1 97.25 20 PRO B O 1
ATOM 688 N N . ARG B 1 21 ? 6.047 12.82 -1.913 1 97.38 21 ARG B N 1
ATOM 689 C CA . ARG B 1 21 ? 4.719 13.398 -1.755 1 97.38 21 ARG B CA 1
ATOM 690 C C . ARG B 1 21 ? 4.512 14.57 -2.713 1 97.38 21 ARG B C 1
ATOM 692 O O . ARG B 1 21 ? 3.441 14.711 -3.307 1 97.38 21 ARG B O 1
ATOM 699 N N . LYS B 1 22 ? 5.496 15.406 -2.826 1 95.94 22 LYS B N 1
ATOM 700 C CA . LYS B 1 22 ? 5.414 16.609 -3.641 1 95.94 22 LYS B CA 1
ATOM 701 C C . LYS B 1 22 ? 5.184 16.266 -5.109 1 95.94 22 LYS B C 1
ATOM 703 O O . LYS B 1 22 ? 4.738 17.125 -5.887 1 95.94 22 LYS B O 1
ATOM 708 N N . ASN B 1 23 ? 5.543 15.055 -5.531 1 96.38 23 ASN B N 1
ATOM 709 C CA . ASN B 1 23 ? 5.406 14.625 -6.922 1 96.38 23 ASN B CA 1
ATOM 710 C C . ASN B 1 23 ? 4.066 13.945 -7.172 1 96.38 23 ASN B C 1
ATOM 712 O O . ASN B 1 23 ? 3.713 13.656 -8.312 1 96.38 23 ASN B O 1
ATOM 716 N N . ILE B 1 24 ? 3.377 13.656 -6.137 1 96.06 24 ILE B N 1
ATOM 717 C CA . ILE B 1 24 ? 2.053 13.055 -6.234 1 96.06 24 ILE B CA 1
ATOM 718 C C . ILE B 1 24 ? 0.986 14.148 -6.207 1 96.06 24 ILE B C 1
ATOM 720 O O . ILE B 1 24 ? 1.031 15.055 -5.367 1 96.06 24 ILE B O 1
ATOM 724 N N . LYS B 1 25 ? 0.126 14.125 -7.16 1 92.94 25 LYS B N 1
ATOM 725 C CA . LYS B 1 25 ? -0.937 15.125 -7.191 1 92.94 25 LYS B CA 1
ATOM 726 C C . LYS B 1 25 ? -2.312 14.469 -7.191 1 92.94 25 LYS B C 1
ATOM 72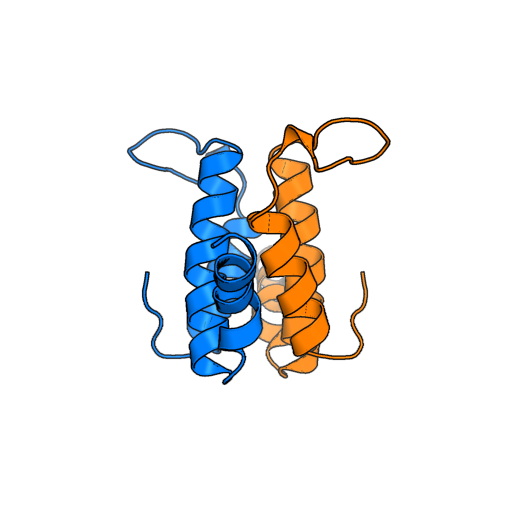8 O O . LYS B 1 25 ? -2.568 13.547 -7.977 1 92.94 25 LYS B O 1
ATOM 733 N N . VAL B 1 26 ? -3.051 14.844 -6.266 1 90.62 26 VAL B N 1
ATOM 734 C CA . VAL B 1 26 ? -4.465 14.5 -6.191 1 90.62 26 VAL B CA 1
ATOM 735 C C . VAL B 1 26 ? -5.316 15.758 -6.371 1 90.62 26 VAL B C 1
ATOM 737 O O . VAL B 1 26 ? -5.328 16.625 -5.504 1 90.62 26 VAL B O 1
ATOM 740 N N . ASP B 1 27 ? -6.023 15.867 -7.492 1 90.25 27 ASP B N 1
ATOM 741 C CA . ASP B 1 27 ? -6.816 17.047 -7.832 1 90.25 27 ASP B CA 1
ATOM 742 C C . ASP B 1 27 ? -5.965 18.312 -7.789 1 90.25 27 ASP B C 1
ATOM 744 O O . ASP B 1 27 ? -6.375 19.312 -7.215 1 90.25 27 ASP B O 1
ATOM 748 N N . GLY B 1 28 ? -4.754 18.172 -8.141 1 91.69 28 GLY B N 1
ATOM 749 C CA . GLY B 1 28 ? -3.863 19.312 -8.25 1 91.69 28 GLY B CA 1
ATOM 750 C C . GLY B 1 28 ? -3.131 19.625 -6.957 1 91.69 28 GLY B C 1
ATOM 751 O O . GLY B 1 28 ? -2.309 20.547 -6.906 1 91.69 28 GLY B O 1
ATOM 752 N N . HIS B 1 29 ? -3.422 19 -5.902 1 95.19 29 HIS B N 1
ATOM 753 C CA . HIS B 1 29 ? -2.801 19.25 -4.605 1 95.19 29 HIS B CA 1
ATOM 754 C C . HIS B 1 29 ? -2.029 18.016 -4.121 1 95.19 29 HIS B C 1
ATOM 756 O O . HIS B 1 29 ? -2.26 16.906 -4.602 1 95.19 29 HIS B O 1
ATOM 762 N N . GLU B 1 30 ? -1.14 18.297 -3.182 1 96.56 30 GLU B N 1
ATOM 763 C CA . GLU B 1 30 ? -0.452 17.188 -2.529 1 96.56 30 GLU B CA 1
ATOM 764 C C . GLU B 1 30 ? -1.429 16.312 -1.736 1 96.56 30 GLU B C 1
ATOM 766 O O . GLU B 1 30 ? -2.324 16.844 -1.067 1 96.56 30 GLU B O 1
ATOM 771 N N . PRO B 1 31 ? -1.257 15.078 -1.845 1 97.81 31 PRO B N 1
ATOM 772 C CA . PRO B 1 31 ? -2.191 14.188 -1.148 1 97.81 31 PRO B CA 1
ATOM 773 C C . PRO B 1 31 ? -2.043 14.25 0.37 1 97.81 31 PRO B C 1
ATOM 775 O O . PRO B 1 31 ? -0.938 14.461 0.878 1 97.81 31 PRO B O 1
ATOM 778 N N . SER B 1 32 ? -3.168 14.148 1.021 1 96.94 32 SER B N 1
ATOM 779 C CA . SER B 1 32 ? -3.172 13.992 2.471 1 96.94 32 SER B CA 1
ATOM 780 C C . SER B 1 32 ? -2.842 12.555 2.869 1 96.94 32 SER B C 1
ATOM 782 O O . SER B 1 32 ? -2.695 11.68 2.01 1 96.94 32 SER B O 1
ATOM 784 N N . PHE B 1 33 ? -2.662 12.32 4.137 1 97.75 33 PHE B N 1
ATOM 785 C CA . PHE B 1 33 ? -2.479 10.984 4.688 1 97.75 33 PHE B CA 1
ATOM 786 C C . PHE B 1 33 ? -3.615 10.062 4.266 1 97.75 33 PHE B C 1
ATOM 788 O O . PHE B 1 33 ? -3.379 8.953 3.797 1 97.75 33 PHE B O 1
ATOM 795 N N . GLU B 1 34 ? -4.824 10.555 4.363 1 97.12 34 GLU B N 1
ATOM 796 C CA . GLU B 1 34 ? -6.012 9.766 4.035 1 97.12 34 GLU B CA 1
ATOM 797 C C . GLU B 1 34 ? -6.094 9.484 2.539 1 97.12 34 GLU B C 1
ATOM 799 O O . GLU B 1 34 ? -6.574 8.43 2.125 1 97.12 34 GLU B O 1
ATOM 804 N N . ASP B 1 35 ? -5.684 10.469 1.742 1 97.25 35 ASP B N 1
ATOM 805 C CA . ASP B 1 35 ? -5.633 10.242 0.301 1 97.25 35 ASP B CA 1
ATOM 806 C C . ASP B 1 35 ? -4.707 9.078 -0.042 1 97.25 35 ASP B C 1
ATOM 808 O O . ASP B 1 35 ? -5.02 8.266 -0.911 1 97.25 35 ASP B O 1
ATOM 812 N N . LEU B 1 36 ? -3.568 9.125 0.622 1 98.06 36 LEU B N 1
ATOM 813 C CA . LEU B 1 36 ? -2.611 8.039 0.401 1 98.06 36 LEU B CA 1
ATOM 814 C C . LEU B 1 36 ? -3.211 6.695 0.797 1 98.06 36 LEU B C 1
ATOM 816 O O . LEU B 1 36 ? -3.09 5.719 0.058 1 98.06 36 LEU B O 1
ATOM 820 N N . GLN B 1 37 ? -3.848 6.625 1.896 1 98.25 37 GLN B N 1
ATOM 821 C CA . GLN B 1 37 ? -4.48 5.387 2.342 1 98.25 37 GLN B CA 1
ATOM 822 C C . GLN B 1 37 ? -5.527 4.914 1.335 1 98.25 37 GLN B C 1
ATOM 824 O O . GLN B 1 37 ? -5.598 3.723 1.023 1 98.25 37 GLN B O 1
ATOM 829 N N . GLU B 1 38 ? -6.285 5.801 0.872 1 97.12 38 GLU B N 1
ATOM 830 C CA . GLU B 1 38 ? -7.355 5.445 -0.055 1 97.12 38 GLU B CA 1
ATOM 831 C C . GLU B 1 38 ? -6.797 4.879 -1.355 1 97.12 38 GLU B C 1
ATOM 833 O O . GLU B 1 38 ? -7.27 3.852 -1.846 1 97.12 38 GLU B O 1
ATOM 838 N N . ALA B 1 39 ? -5.785 5.574 -1.872 1 97.25 39 ALA B N 1
ATOM 839 C CA . ALA B 1 39 ? -5.172 5.098 -3.105 1 97.25 39 ALA B CA 1
ATOM 840 C C . ALA B 1 39 ? -4.582 3.699 -2.918 1 97.25 39 ALA B C 1
ATOM 842 O O . ALA B 1 39 ? -4.758 2.826 -3.771 1 97.25 39 ALA B O 1
ATOM 843 N N . ASN B 1 40 ? -3.867 3.535 -1.823 1 98.44 40 ASN B N 1
ATOM 844 C CA . ASN B 1 40 ? -3.312 2.221 -1.519 1 98.44 40 ASN B CA 1
ATOM 845 C C . ASN B 1 40 ? -4.41 1.168 -1.383 1 98.44 40 ASN B C 1
ATOM 847 O O . ASN B 1 40 ? -4.316 0.089 -1.972 1 98.44 40 ASN B O 1
ATOM 851 N N . ARG B 1 41 ? -5.496 1.456 -0.665 1 97.81 41 ARG B N 1
ATOM 852 C CA . ARG B 1 41 ? -6.57 0.498 -0.426 1 97.81 41 ARG B CA 1
ATOM 853 C C . ARG B 1 41 ? -7.207 0.053 -1.738 1 97.81 41 ARG B C 1
ATOM 855 O O . ARG B 1 41 ? -7.453 -1.138 -1.942 1 97.81 41 ARG B O 1
ATOM 862 N N . GLU B 1 42 ? -7.484 0.97 -2.561 1 97.38 42 GLU B N 1
ATOM 863 C CA . GLU B 1 42 ? -8.133 0.655 -3.828 1 97.38 42 GLU B CA 1
ATOM 864 C C . GLU B 1 42 ? -7.297 -0.317 -4.652 1 97.38 42 GLU B C 1
ATOM 866 O O . GLU B 1 42 ? -7.816 -1.306 -5.176 1 97.38 42 GLU B O 1
ATOM 871 N N . ALA B 1 43 ? -6.008 -0.035 -4.77 1 98.31 43 ALA B N 1
ATOM 872 C CA . ALA B 1 43 ? -5.117 -0.904 -5.527 1 98.31 43 ALA B CA 1
ATOM 873 C C . ALA B 1 43 ? -4.93 -2.246 -4.828 1 98.31 43 ALA B C 1
ATOM 875 O O . ALA B 1 43 ? -4.875 -3.293 -5.48 1 98.31 43 ALA B O 1
ATOM 876 N N . LEU B 1 44 ? -4.875 -2.215 -3.496 1 98.38 44 LEU B N 1
ATOM 877 C CA . LEU B 1 44 ? -4.73 -3.441 -2.719 1 98.38 44 LEU B CA 1
ATOM 878 C C . LEU B 1 44 ? -5.957 -4.332 -2.871 1 98.38 44 LEU B C 1
ATOM 880 O O . LEU B 1 44 ? -5.832 -5.551 -3.004 1 98.38 44 LEU B O 1
ATOM 884 N N . TYR B 1 45 ? -7.129 -3.748 -2.83 1 97.31 45 TYR B N 1
ATOM 885 C CA . TYR B 1 45 ? -8.352 -4.516 -3.025 1 97.31 45 TYR B CA 1
ATOM 886 C C . TYR B 1 45 ? -8.367 -5.191 -4.391 1 97.31 45 TYR B C 1
ATOM 888 O O . TYR B 1 45 ? -8.727 -6.363 -4.508 1 97.31 45 TYR B O 1
ATOM 896 N N . SER B 1 46 ? -7.977 -4.445 -5.383 1 97.62 46 SER B N 1
ATOM 897 C CA . SER B 1 46 ? -7.902 -5.004 -6.727 1 97.62 46 SER B CA 1
ATOM 898 C C . SER B 1 46 ? -6.922 -6.168 -6.789 1 97.62 46 SER B C 1
ATOM 900 O O . SER B 1 46 ? -7.23 -7.219 -7.355 1 97.62 46 SER B O 1
ATOM 902 N N . ALA B 1 47 ? -5.719 -6.012 -6.203 1 98.19 47 ALA B N 1
ATOM 903 C CA . ALA B 1 47 ? -4.719 -7.074 -6.168 1 98.19 47 ALA B CA 1
ATOM 904 C C . ALA B 1 47 ? -5.254 -8.305 -5.434 1 98.19 47 ALA B C 1
ATOM 906 O O . ALA B 1 47 ? -5.059 -9.438 -5.883 1 98.19 47 ALA B O 1
ATOM 907 N N . CYS B 1 48 ? -5.941 -8.047 -4.352 1 97.44 48 CYS B N 1
ATOM 908 C CA . CYS B 1 48 ? -6.496 -9.148 -3.57 1 97.44 48 CYS B CA 1
ATOM 909 C C . CYS B 1 48 ? -7.523 -9.93 -4.383 1 97.44 48 CYS B C 1
ATOM 911 O O . CYS B 1 48 ? -7.562 -11.156 -4.324 1 97.44 48 CYS B O 1
ATOM 913 N N . ASP B 1 49 ? -8.391 -9.25 -5.074 1 96.94 49 ASP B N 1
ATOM 914 C CA . ASP B 1 49 ? -9.383 -9.922 -5.918 1 96.94 49 ASP B CA 1
ATOM 915 C C . ASP B 1 49 ? -8.703 -10.812 -6.953 1 96.94 49 ASP B C 1
ATOM 917 O O . ASP B 1 49 ? -9.133 -11.945 -7.184 1 96.94 49 ASP B O 1
ATOM 921 N N . LEU B 1 50 ? -7.645 -10.32 -7.543 1 97.62 50 LEU B N 1
ATOM 922 C CA . LEU B 1 50 ? -6.922 -11.055 -8.578 1 97.62 50 LEU B CA 1
ATOM 923 C C . LEU B 1 50 ? -6.188 -12.25 -7.984 1 97.62 50 LEU B C 1
ATOM 925 O O . LEU B 1 50 ? -6.039 -13.281 -8.648 1 97.62 50 LEU B O 1
ATOM 929 N N . LEU B 1 51 ? -5.812 -12.125 -6.695 1 97.5 51 LEU B N 1
ATOM 930 C CA . LEU B 1 51 ? -5.062 -13.172 -6.008 1 97.5 51 LEU B CA 1
ATOM 931 C C . LEU B 1 51 ? -6.008 -14.164 -5.344 1 97.5 51 LEU B C 1
ATOM 933 O O . LEU B 1 51 ? -5.566 -15.195 -4.824 1 97.5 51 LEU B O 1
ATOM 937 N N . GLY B 1 52 ? -7.34 -13.953 -5.402 1 95.88 52 GLY B N 1
ATOM 938 C CA . GLY B 1 52 ? -8.305 -14.805 -4.723 1 95.88 52 GLY B CA 1
ATOM 939 C C . GLY B 1 52 ? -8.312 -14.609 -3.219 1 95.88 52 GLY B C 1
ATOM 940 O O . GLY B 1 52 ? -8.531 -15.562 -2.465 1 95.88 52 GLY B O 1
ATOM 941 N N . MET B 1 53 ? -7.949 -13.453 -2.697 1 96.12 53 MET B N 1
ATOM 942 C CA . MET B 1 53 ? -7.832 -13.156 -1.272 1 96.12 53 MET B CA 1
ATOM 943 C C . MET B 1 53 ? -8.797 -12.039 -0.872 1 96.12 53 MET B C 1
ATOM 945 O O . MET B 1 53 ? -8.461 -11.203 -0.029 1 96.12 53 MET B O 1
ATOM 949 N N . SER B 1 54 ? -9.945 -11.867 -1.499 1 94.94 54 SER B N 1
ATOM 950 C CA . SER B 1 54 ? -10.891 -10.781 -1.241 1 94.94 54 SER B CA 1
ATOM 951 C C . SER B 1 54 ? -11.445 -10.859 0.179 1 94.94 54 SER B C 1
ATOM 953 O O . SER B 1 54 ? -11.977 -9.875 0.696 1 94.94 54 SER B O 1
ATOM 955 N N . ASP B 1 55 ? -11.359 -12.023 0.786 1 94.81 55 ASP B N 1
ATOM 956 C CA . ASP B 1 55 ? -11.82 -12.203 2.16 1 94.81 55 ASP B CA 1
ATOM 957 C C . ASP B 1 55 ? -11.039 -11.305 3.119 1 94.81 55 ASP B C 1
ATOM 959 O O . ASP B 1 55 ? -11.492 -11.039 4.234 1 94.81 55 ASP B O 1
ATOM 963 N N . LEU B 1 56 ? -9.898 -10.836 2.803 1 95.19 56 LEU B N 1
ATOM 964 C CA . LEU B 1 56 ? -9.039 -10.008 3.643 1 95.19 56 LEU B CA 1
ATOM 965 C C . LEU B 1 56 ? -9.68 -8.641 3.879 1 95.19 56 LEU B C 1
ATOM 967 O O . LEU B 1 56 ? -9.375 -7.973 4.871 1 95.19 56 LEU B O 1
ATOM 971 N N . TYR B 1 57 ? -10.438 -8.133 3.021 1 92.62 57 TYR B N 1
ATOM 972 C CA . TYR B 1 57 ? -11.008 -6.805 3.221 1 92.62 57 TYR B CA 1
ATOM 973 C C . TYR B 1 57 ? -12.531 -6.875 3.268 1 92.62 57 TYR B C 1
ATOM 975 O O . TYR B 1 57 ? -13.195 -5.898 3.633 1 92.62 57 TYR B O 1
ATOM 983 N N . LEU B 1 58 ? -13.312 -7.848 2.711 1 80.44 58 LEU B N 1
ATOM 984 C CA . LEU B 1 58 ? -14.758 -8 2.811 1 80.44 58 LEU B C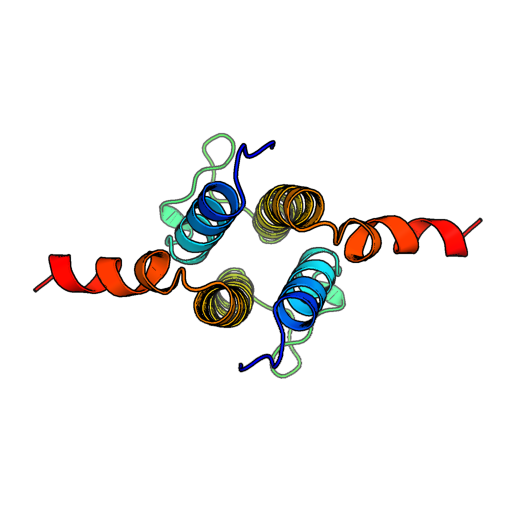A 1
ATOM 985 C C . LEU B 1 58 ? -15.18 -8.281 4.25 1 80.44 58 LEU B C 1
ATOM 987 O O . LEU B 1 58 ? -16.266 -7.871 4.676 1 80.44 58 LEU B O 1
ATOM 991 N N . HIS B 1 59 ? -14.5 -9.25 5 1 59.53 59 HIS B N 1
ATOM 992 C CA . HIS B 1 59 ? -15.023 -9.617 6.309 1 59.53 59 HIS B CA 1
ATOM 993 C C . HIS B 1 59 ? -14.969 -8.43 7.27 1 59.53 59 HIS B C 1
ATOM 995 O O . HIS B 1 59 ? -15.5 -8.508 8.383 1 59.53 59 HIS B O 1
ATOM 1001 N N . LEU B 1 60 ? -14.273 -7.594 7.082 1 49.88 60 LEU B N 1
ATOM 1002 C CA . LEU B 1 60 ? -14.289 -6.555 8.109 1 49.88 60 LEU B CA 1
ATOM 1003 C C . LEU B 1 60 ? -15.664 -5.918 8.211 1 49.88 60 LEU B C 1
ATOM 1005 O O . LEU B 1 60 ? -16.031 -5.383 9.266 1 49.88 60 LEU B O 1
ATOM 1009 N N . GLY B 1 61 ? -16.438 -5.801 7.215 1 42.97 61 GLY B N 1
ATOM 1010 C CA . GLY B 1 61 ? -17.766 -5.23 7.371 1 42.97 61 GLY B CA 1
ATOM 1011 C C . GLY B 1 61 ? -18.703 -6.121 8.164 1 42.97 61 GLY B C 1
ATOM 1012 O O . GLY B 1 61 ? -19.812 -5.699 8.523 1 42.97 61 GLY B O 1
ATOM 1013 N N . GLU B 1 62 ? -18.688 -7.414 8.023 1 43.84 62 GLU B N 1
ATOM 1014 C CA . GLU B 1 62 ? -19.797 -8.102 8.703 1 43.84 62 GLU B CA 1
ATOM 1015 C C . GLU B 1 62 ? -19.719 -7.902 10.211 1 43.84 62 GLU B C 1
ATOM 1017 O O . GLU B 1 62 ? -20.641 -8.281 10.938 1 43.84 62 GLU B O 1
ATOM 1022 N N . GLN B 1 63 ? -18.656 -7.684 10.859 1 36.91 63 GLN B N 1
ATOM 1023 C CA . GLN B 1 63 ? -18.953 -7.691 12.289 1 36.91 63 GLN B CA 1
ATOM 1024 C C . GLN B 1 63 ? -19.812 -6.496 12.68 1 36.91 63 GLN B C 1
ATOM 1026 O O . GLN B 1 63 ? -20.328 -6.438 13.805 1 36.91 63 GLN B O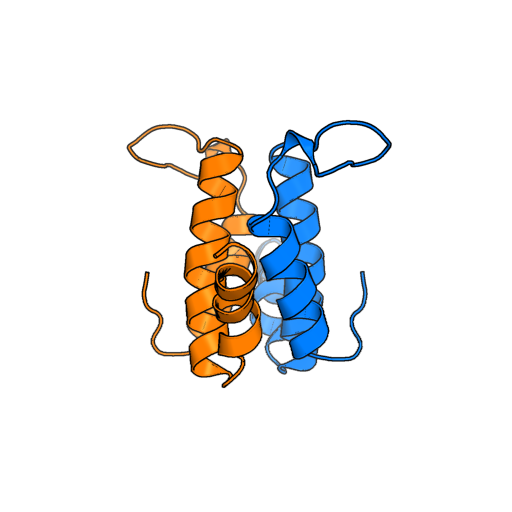 1
ATOM 1031 N N . THR B 1 64 ? -19.734 -5.32 12.156 1 33.78 64 THR B N 1
ATOM 1032 C CA . THR B 1 64 ? -20.469 -4.25 12.828 1 33.78 64 THR B CA 1
ATOM 1033 C C . THR B 1 64 ? -21.969 -4.383 12.586 1 33.78 64 THR B C 1
ATOM 1035 O O . THR B 1 64 ? -22.75 -3.604 13.117 1 33.78 64 THR B O 1
ATOM 1038 N N . ALA B 1 65 ? -22.578 -5.309 11.93 1 29.23 65 ALA B N 1
ATOM 1039 C CA . ALA B 1 65 ? -24.016 -5.098 12.062 1 29.23 65 ALA B CA 1
ATOM 1040 C C . ALA B 1 65 ? -24.516 -5.551 13.43 1 29.23 65 ALA B C 1
ATOM 1042 O O . ALA B 1 65 ? -24.031 -6.539 13.977 1 29.23 65 ALA B O 1
#